Protein AF-A0A7S3AFG7-F1 (afdb_monomer)

Organism: NCBI:txid156174

pLDDT: mean 74.62, std 20.48, range [36.06, 95.44]

Secondary structure (DSSP, 8-state):
--TT-------SSSSSHHHHHHHHHHHHHH---HHHHHHHHHHH-TT----HHHHHHHHHHHHHHS-SS---S-PPPS-GGGSSSSSS---------------

Sequence (103 aa):
VAAGSRVFVHCQHGVSRSATIVMAYLMWSRSQSYEEALDCVRSCRPTINPNIGFACALLQWGAALNPPFGVGGLPPPIQVWRLQRVITSAPTSSATSGGGGGG

Foldseek 3Di:
DDPPDDDDFDDPVRAAPRLLVQLLCCCQVVVDDSVRSNVVVCVVPVRHDHDPVSSVVSNVSNCQCPPPPCPDDDRDPPPPVVPPPPPPDDPDDDPDDDDDDDD

Mean predicted aligned error: 14.08 Å

Radius of gyration: 23.99 Å; Cα contacts (8 Å, |Δi|>4): 64; chains: 1; bounding box: 39×47×74 Å

Nearest PDB structures (foldseek):
  2oud-assembly1_A  TM=9.761E-01  e=1.428E-04  Homo sapiens
  2nt2-assembly3_C  TM=9.849E-01  e=6.158E-04  Homo sapiens
  3emu-assembly1_A  TM=9.826E-01  e=4.997E-04  unclassified
  4ki9-assembly1_A  TM=9.762E-01  e=1.420E-03  Homo sapiens
  4jnb-assembly1_A  TM=9.635E-01  e=2.656E-03  Homo sapiens

Structure (mmCIF, N/CA/C/O backbone):
data_AF-A0A7S3AFG7-F1
#
_entry.id   AF-A0A7S3AFG7-F1
#
loop_
_atom_site.group_PDB
_atom_site.id
_atom_site.type_symbol
_atom_site.label_atom_id
_atom_site.label_alt_id
_atom_site.label_comp_id
_atom_site.label_asym_id
_atom_site.label_entity_id
_atom_site.label_seq_id
_atom_site.pdbx_PDB_ins_code
_atom_site.Cartn_x
_atom_site.Cartn_y
_atom_site.Cartn_z
_atom_site.occupancy
_atom_site.B_iso_or_equiv
_atom_site.auth_seq_id
_atom_site.auth_comp_id
_atom_site.auth_asym_id
_atom_site.auth_atom_id
_atom_site.pdbx_PDB_model_num
ATOM 1 N N . VAL A 1 1 ? -18.708 -1.809 -0.482 1.00 54.31 1 VAL A N 1
ATOM 2 C CA . VAL A 1 1 ? -18.413 -3.176 0.012 1.00 54.31 1 VAL A CA 1
ATOM 3 C C . VAL A 1 1 ? -19.227 -3.368 1.279 1.00 54.31 1 VAL A C 1
ATOM 5 O O . VAL A 1 1 ? -19.156 -2.492 2.131 1.00 54.31 1 VAL A O 1
ATOM 8 N N . ALA A 1 2 ? -20.068 -4.401 1.365 1.00 60.22 2 ALA A N 1
ATOM 9 C CA . ALA A 1 2 ? -20.882 -4.634 2.559 1.00 60.22 2 ALA A CA 1
ATOM 10 C C . ALA A 1 2 ? -19.991 -5.041 3.746 1.00 60.22 2 ALA A C 1
ATOM 12 O O . ALA A 1 2 ? -18.918 -5.621 3.548 1.00 60.22 2 ALA A O 1
ATOM 13 N N . ALA A 1 3 ? -20.424 -4.748 4.974 1.00 68.69 3 ALA A N 1
ATOM 14 C CA . ALA A 1 3 ? -19.725 -5.211 6.169 1.00 68.69 3 ALA A CA 1
ATOM 15 C C . ALA A 1 3 ? -19.599 -6.748 6.132 1.00 68.69 3 ALA A C 1
ATOM 17 O O . ALA A 1 3 ? -20.588 -7.450 5.938 1.00 68.69 3 ALA A O 1
ATOM 18 N N . GLY A 1 4 ? -18.370 -7.262 6.257 1.00 79.38 4 GLY A N 1
ATOM 19 C CA . GLY A 1 4 ? -18.077 -8.702 6.246 1.00 79.38 4 GLY A CA 1
ATOM 20 C C . GLY A 1 4 ? -17.721 -9.323 4.886 1.00 79.38 4 GLY A C 1
ATOM 21 O O . GLY A 1 4 ? -17.445 -10.521 4.830 1.00 79.38 4 GLY A O 1
ATOM 22 N N . SER A 1 5 ? -17.675 -8.561 3.786 1.00 83.06 5 SER A N 1
ATOM 23 C CA . SER A 1 5 ? -17.188 -9.096 2.503 1.00 83.06 5 SER A CA 1
ATOM 24 C C . SER A 1 5 ? -15.666 -9.308 2.507 1.00 83.06 5 SER A C 1
ATOM 26 O O . SER A 1 5 ? -14.911 -8.477 3.010 1.00 83.06 5 SER A O 1
ATOM 28 N N . ARG A 1 6 ? -15.202 -10.409 1.901 1.00 86.00 6 ARG A N 1
ATOM 29 C CA . ARG A 1 6 ? -13.772 -10.713 1.725 1.00 86.00 6 ARG A CA 1
ATOM 30 C C . ARG A 1 6 ? -13.310 -10.269 0.340 1.00 86.00 6 ARG A C 1
ATOM 32 O O . ARG A 1 6 ? -14.002 -10.511 -0.643 1.00 86.00 6 ARG A O 1
ATOM 39 N N . VAL A 1 7 ? -12.133 -9.652 0.264 1.00 88.81 7 VAL A N 1
ATOM 40 C CA . VAL A 1 7 ? -11.511 -9.219 -0.996 1.00 88.81 7 VAL A CA 1
ATOM 41 C C . VAL A 1 7 ? -10.259 -10.054 -1.240 1.00 88.81 7 VAL A C 1
ATOM 43 O O . VAL A 1 7 ? -9.418 -10.182 -0.352 1.00 88.81 7 VAL A O 1
ATOM 46 N N . PHE A 1 8 ? -10.130 -10.612 -2.443 1.00 89.44 8 PHE A N 1
ATOM 47 C CA . PHE A 1 8 ? -8.925 -11.309 -2.884 1.00 89.44 8 PHE A CA 1
ATOM 48 C C . PHE A 1 8 ? -8.091 -10.388 -3.778 1.00 89.44 8 PHE A C 1
ATOM 50 O O . PHE A 1 8 ? -8.588 -9.869 -4.775 1.00 89.44 8 PHE A O 1
ATOM 57 N N . VAL A 1 9 ? -6.822 -10.187 -3.424 1.00 89.44 9 VAL A N 1
ATOM 58 C CA . VAL A 1 9 ? -5.886 -9.337 -4.172 1.00 89.44 9 VAL A CA 1
ATOM 59 C C . VAL A 1 9 ? -4.735 -10.204 -4.661 1.00 89.44 9 VAL A C 1
ATOM 61 O O . VAL A 1 9 ? -4.037 -10.820 -3.857 1.00 89.44 9 VAL A O 1
ATOM 64 N N . HIS A 1 10 ? -4.499 -10.234 -5.973 1.00 91.00 10 HIS A N 1
ATOM 65 C CA . HIS A 1 10 ? -3.406 -11.008 -6.555 1.00 91.00 10 HIS A CA 1
ATOM 66 C C . HIS A 1 10 ? -2.648 -10.230 -7.632 1.00 91.00 10 HIS A C 1
ATOM 68 O O . HIS A 1 10 ? -3.108 -9.233 -8.181 1.00 91.00 10 HIS A O 1
ATOM 74 N N . CYS A 1 11 ? -1.438 -10.699 -7.917 1.00 89.00 11 CYS A N 1
ATOM 75 C CA . CYS A 1 11 ? -0.718 -10.384 -9.145 1.00 89.00 11 CYS A CA 1
ATOM 76 C C . CYS A 1 11 ? -0.250 -11.709 -9.764 1.00 89.00 11 CYS A C 1
ATOM 78 O O . CYS A 1 11 ? -0.791 -12.756 -9.418 1.00 89.00 11 CYS A O 1
ATOM 80 N N . GLN A 1 12 ? 0.743 -11.696 -10.654 1.00 87.19 12 GLN A N 1
ATOM 81 C CA . GLN A 1 12 ? 1.227 -12.935 -11.279 1.00 87.19 12 GLN A CA 1
ATOM 82 C C . GLN A 1 12 ? 1.874 -13.905 -10.273 1.00 87.19 12 GLN A C 1
ATOM 84 O O . GLN A 1 12 ? 1.577 -15.089 -10.293 1.00 87.19 12 GLN A O 1
ATOM 89 N N . HIS A 1 13 ? 2.724 -13.403 -9.369 1.00 85.88 13 HIS A N 1
ATOM 90 C CA . HIS A 1 13 ? 3.466 -14.238 -8.402 1.00 85.88 13 HIS A CA 1
ATOM 91 C C . HIS A 1 13 ? 3.086 -13.969 -6.937 1.00 85.88 13 HIS A C 1
ATOM 93 O O . HIS A 1 13 ? 3.540 -14.649 -6.017 1.00 85.88 13 HIS A O 1
ATOM 99 N N . GLY A 1 14 ? 2.282 -12.935 -6.683 1.00 85.06 14 GLY A N 1
ATOM 100 C CA . GLY A 1 14 ? 1.939 -12.534 -5.319 1.00 85.06 14 GLY A CA 1
ATOM 101 C C . GLY A 1 14 ? 3.131 -12.016 -4.500 1.00 85.06 14 GLY A C 1
ATOM 102 O O . GLY A 1 14 ? 3.121 -12.168 -3.285 1.00 85.06 14 GLY A O 1
ATOM 103 N N . VAL A 1 15 ? 4.175 -11.481 -5.148 1.00 86.31 15 VAL A N 1
ATOM 104 C CA . VAL A 1 15 ? 5.433 -11.066 -4.486 1.00 86.31 15 VAL A CA 1
ATOM 105 C C . VAL A 1 15 ? 5.543 -9.549 -4.334 1.00 86.31 15 VAL A C 1
ATOM 107 O O . VAL A 1 15 ? 5.955 -9.071 -3.284 1.00 86.31 15 VAL A O 1
ATOM 110 N N . SER A 1 16 ? 5.185 -8.796 -5.380 1.00 91.00 16 SER A N 1
ATOM 111 C CA . SER A 1 16 ? 5.507 -7.366 -5.483 1.00 91.00 16 SER A CA 1
ATOM 112 C C . SER A 1 16 ? 4.239 -6.509 -5.588 1.00 91.00 16 SER A C 1
ATOM 114 O O . SER A 1 16 ? 3.727 -6.064 -4.571 1.00 91.00 16 SER A O 1
ATOM 116 N N . ARG A 1 17 ? 3.636 -6.387 -6.781 1.00 92.19 17 ARG A N 1
ATOM 117 C CA . ARG A 1 17 ? 2.459 -5.527 -7.050 1.00 92.19 17 ARG A CA 1
ATOM 118 C C . ARG A 1 17 ? 1.298 -5.706 -6.062 1.00 92.19 17 ARG A C 1
ATOM 120 O O . ARG A 1 17 ? 0.807 -4.731 -5.508 1.00 92.19 17 ARG A O 1
ATOM 127 N N . SER A 1 18 ? 0.852 -6.944 -5.844 1.00 92.81 18 SER A N 1
ATOM 128 C CA . SER A 1 18 ? -0.265 -7.210 -4.928 1.00 92.81 18 SER A CA 1
ATOM 129 C C . SER A 1 18 ? 0.106 -6.955 -3.469 1.00 92.81 18 SER A C 1
ATOM 131 O O . SER A 1 18 ? -0.721 -6.440 -2.728 1.00 92.81 18 SER A O 1
ATOM 133 N N . ALA A 1 19 ? 1.345 -7.262 -3.069 1.00 92.81 19 ALA A N 1
ATOM 134 C CA . ALA A 1 19 ? 1.832 -6.980 -1.722 1.00 92.81 19 ALA A CA 1
ATOM 135 C C . ALA A 1 19 ? 1.874 -5.467 -1.465 1.00 92.81 19 ALA A C 1
ATOM 137 O O . ALA A 1 19 ? 1.374 -5.013 -0.445 1.00 92.81 19 ALA A O 1
ATOM 138 N N . THR A 1 20 ? 2.356 -4.682 -2.434 1.00 94.25 20 THR A N 1
ATOM 139 C CA . THR A 1 20 ? 2.386 -3.216 -2.367 1.00 94.25 20 THR A CA 1
ATOM 140 C C . THR A 1 20 ? 1.000 -2.615 -2.142 1.00 94.25 20 THR A C 1
ATOM 142 O O . THR A 1 20 ? 0.846 -1.766 -1.272 1.00 94.25 20 THR A O 1
ATOM 145 N N . ILE A 1 21 ? -0.023 -3.066 -2.878 1.00 94.12 21 ILE A N 1
ATOM 146 C CA . ILE A 1 21 ? -1.396 -2.555 -2.715 1.00 94.12 21 ILE A CA 1
ATOM 147 C C . ILE A 1 21 ? -1.943 -2.884 -1.320 1.00 94.12 21 ILE A C 1
ATOM 149 O O . ILE A 1 21 ? -2.538 -2.023 -0.674 1.00 94.12 21 ILE A O 1
ATOM 153 N N . VAL A 1 22 ? -1.721 -4.111 -0.837 1.00 94.25 22 VAL A N 1
ATOM 154 C CA . VAL A 1 22 ? -2.163 -4.524 0.503 1.00 94.25 22 VAL A CA 1
ATOM 155 C C . VAL A 1 22 ? -1.452 -3.710 1.586 1.00 94.25 22 VAL A C 1
ATOM 157 O O . VAL A 1 22 ? -2.111 -3.219 2.497 1.00 94.25 22 VAL A O 1
ATOM 160 N N . MET A 1 23 ? -0.138 -3.501 1.466 1.00 94.62 23 MET A N 1
ATOM 161 C CA . MET A 1 23 ? 0.628 -2.673 2.402 1.00 94.62 23 MET A CA 1
ATOM 162 C C . MET A 1 23 ? 0.126 -1.226 2.422 1.00 94.62 23 MET A C 1
ATOM 164 O O . MET A 1 23 ? -0.150 -0.704 3.495 1.00 94.62 23 MET A O 1
ATOM 168 N N . ALA A 1 24 ? -0.074 -0.599 1.257 1.00 94.12 24 ALA A N 1
ATOM 169 C CA . ALA A 1 24 ? -0.597 0.768 1.171 1.00 94.12 24 ALA A CA 1
ATOM 170 C C . ALA A 1 24 ? -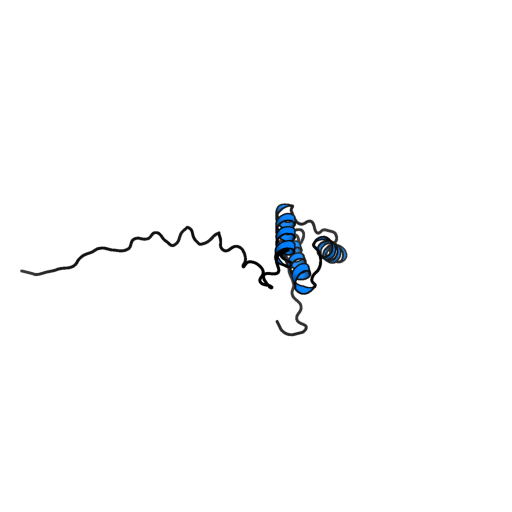1.971 0.907 1.850 1.00 94.12 24 ALA A C 1
ATOM 172 O O . ALA A 1 24 ? -2.227 1.888 2.552 1.00 94.12 24 ALA A O 1
ATOM 173 N N . TYR A 1 25 ? -2.838 -0.096 1.673 1.00 94.06 25 TYR A N 1
ATOM 174 C CA . TYR A 1 25 ? -4.141 -0.148 2.328 1.00 94.06 25 TYR A CA 1
ATOM 175 C C . TYR A 1 25 ? -4.024 -0.287 3.850 1.00 94.06 25 TYR A C 1
ATOM 177 O O . TYR A 1 25 ? -4.759 0.378 4.575 1.00 94.06 25 TYR A O 1
ATOM 185 N N . LEU A 1 26 ? -3.109 -1.122 4.350 1.00 92.62 26 LEU A N 1
ATOM 186 C CA . LEU A 1 26 ? -2.864 -1.271 5.788 1.00 92.62 26 LEU A CA 1
ATOM 187 C C . LEU A 1 26 ? -2.332 0.027 6.407 1.00 92.62 26 LEU A C 1
ATOM 189 O O . LEU A 1 26 ? -2.865 0.476 7.419 1.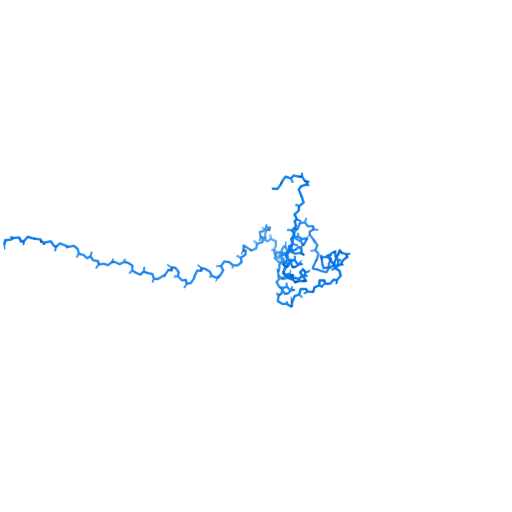00 92.62 26 LEU A O 1
ATOM 193 N N . MET A 1 27 ? -1.366 0.673 5.748 1.00 92.69 27 MET A N 1
ATOM 194 C CA . MET A 1 27 ? -0.830 1.970 6.170 1.00 92.69 27 MET A CA 1
ATOM 195 C C . MET A 1 27 ? -1.935 3.032 6.271 1.00 92.69 27 MET A C 1
ATOM 197 O O . MET A 1 27 ? -1.994 3.766 7.249 1.00 92.69 27 MET A O 1
ATOM 201 N N . TRP A 1 28 ? -2.856 3.081 5.301 1.00 91.62 28 TRP A N 1
ATOM 202 C CA . TRP A 1 28 ? -3.958 4.051 5.294 1.00 91.62 28 TRP A CA 1
ATOM 203 C C . TRP A 1 28 ? -5.085 3.723 6.280 1.00 91.62 28 TRP A C 1
ATOM 205 O O . TRP A 1 28 ? -5.552 4.598 6.999 1.00 91.62 28 TRP A O 1
ATOM 215 N N . SER A 1 29 ? -5.542 2.470 6.319 1.00 90.25 29 SER A N 1
ATOM 216 C CA . SER A 1 29 ? -6.727 2.077 7.099 1.00 90.25 29 SER A CA 1
ATOM 217 C C . SER A 1 29 ? -6.446 1.855 8.584 1.00 90.25 29 SER A C 1
ATOM 219 O O . SER A 1 29 ? -7.366 1.943 9.395 1.00 90.25 29 SER A O 1
ATOM 221 N N . ARG A 1 30 ? -5.198 1.533 8.941 1.00 89.75 30 ARG A N 1
ATOM 222 C CA . ARG A 1 30 ? -4.779 1.217 10.316 1.00 89.75 30 ARG A CA 1
ATOM 223 C C . ARG A 1 30 ? -3.693 2.154 10.842 1.00 89.75 30 ARG A C 1
ATOM 225 O O . ARG A 1 30 ? -3.166 1.891 11.917 1.00 89.75 30 ARG A O 1
ATOM 232 N N . SER A 1 31 ? -3.349 3.204 10.093 1.00 89.62 31 SER A N 1
ATOM 233 C CA . SER A 1 31 ? -2.278 4.152 10.435 1.00 89.62 31 SER A CA 1
ATOM 234 C C . SER A 1 31 ? -0.935 3.474 10.735 1.00 89.62 31 SER A C 1
ATOM 236 O O . SER A 1 31 ? -0.194 3.925 11.603 1.00 89.62 31 SER A O 1
ATOM 238 N N . GLN A 1 32 ? -0.641 2.370 10.043 1.00 91.31 32 GLN A N 1
ATOM 239 C CA . GLN A 1 32 ? 0.585 1.597 10.248 1.00 91.31 32 GLN A CA 1
ATOM 240 C C . GLN A 1 32 ? 1.775 2.216 9.511 1.00 91.31 32 GLN A C 1
ATOM 242 O O . GLN A 1 32 ? 1.622 2.767 8.415 1.00 91.31 32 GLN A O 1
ATOM 247 N N . SER A 1 33 ? 2.972 2.064 10.081 1.00 92.62 33 SER A N 1
ATOM 248 C CA . SER A 1 33 ? 4.222 2.401 9.399 1.00 92.62 33 SER A CA 1
ATOM 249 C C . SER A 1 33 ? 4.488 1.455 8.220 1.00 92.62 33 SER A C 1
ATOM 251 O O . SER A 1 33 ? 3.849 0.407 8.063 1.00 92.62 33 SER A O 1
ATOM 253 N N . TYR A 1 34 ? 5.449 1.818 7.366 1.00 92.56 34 TYR A N 1
ATOM 254 C CA . TYR A 1 34 ? 5.885 0.949 6.272 1.00 92.56 34 TYR A CA 1
ATOM 255 C C . TYR A 1 34 ? 6.374 -0.411 6.793 1.00 92.56 34 TYR A C 1
ATOM 257 O O . TYR A 1 34 ? 6.019 -1.452 6.242 1.00 92.56 34 TYR A O 1
ATOM 265 N N . GLU A 1 35 ? 7.158 -0.393 7.867 1.00 94.00 35 GLU A N 1
ATOM 266 C CA . GLU A 1 35 ? 7.742 -1.562 8.519 1.00 94.00 35 GLU A CA 1
ATOM 267 C C . GLU A 1 35 ? 6.650 -2.440 9.135 1.00 94.00 35 GLU A C 1
ATOM 269 O O . GLU A 1 35 ? 6.596 -3.635 8.856 1.00 94.00 35 GLU A O 1
ATOM 274 N N . GLU A 1 36 ? 5.710 -1.845 9.874 1.00 94.56 36 GLU A N 1
ATOM 275 C CA . GLU A 1 36 ? 4.586 -2.569 10.477 1.00 94.56 36 GLU A CA 1
ATOM 276 C C . GLU A 1 36 ? 3.693 -3.228 9.419 1.00 94.56 36 GLU A C 1
ATOM 278 O O . GLU A 1 36 ? 3.280 -4.384 9.562 1.00 94.56 36 GLU A O 1
ATOM 283 N N . ALA A 1 37 ? 3.403 -2.512 8.329 1.00 94.62 37 ALA A N 1
ATOM 284 C CA . ALA A 1 37 ? 2.639 -3.056 7.216 1.00 94.62 37 ALA A CA 1
ATOM 285 C C . ALA A 1 37 ? 3.405 -4.188 6.512 1.00 94.62 37 ALA A C 1
ATOM 287 O O . ALA A 1 37 ? 2.806 -5.201 6.142 1.00 94.62 37 ALA A O 1
ATOM 288 N N . LEU A 1 38 ? 4.722 -4.047 6.343 1.00 94.00 38 LEU A N 1
ATOM 289 C CA . LEU A 1 38 ? 5.575 -5.059 5.721 1.00 94.00 38 LEU A CA 1
ATOM 290 C C . LEU A 1 38 ? 5.613 -6.339 6.555 1.00 94.00 38 LEU A C 1
ATOM 292 O O . LEU A 1 38 ? 5.424 -7.426 6.009 1.00 94.00 38 LEU A O 1
ATOM 296 N N . ASP A 1 39 ? 5.802 -6.209 7.863 1.00 95.44 39 ASP A N 1
ATOM 297 C CA . ASP A 1 39 ? 5.851 -7.335 8.791 1.00 95.44 39 ASP A CA 1
ATOM 298 C C . ASP A 1 39 ? 4.489 -8.020 8.908 1.00 95.44 39 ASP A C 1
ATOM 300 O O . ASP A 1 39 ? 4.407 -9.252 8.878 1.00 95.44 39 ASP A O 1
ATOM 304 N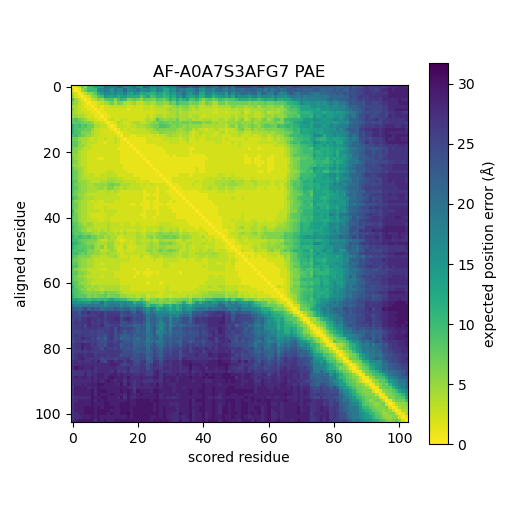 N . CYS A 1 40 ? 3.398 -7.246 8.910 1.00 94.25 40 CYS A N 1
ATOM 305 C CA . CYS A 1 40 ? 2.045 -7.790 8.867 1.00 94.25 40 CYS A CA 1
ATOM 306 C C . CYS A 1 40 ? 1.834 -8.665 7.622 1.00 94.25 40 CYS A C 1
ATOM 308 O O . CYS A 1 40 ? 1.427 -9.823 7.745 1.00 94.25 40 CYS A O 1
ATOM 310 N N . VAL A 1 41 ? 2.169 -8.174 6.423 1.00 93.06 41 VAL A N 1
ATOM 311 C CA . VAL A 1 41 ? 1.991 -8.963 5.191 1.00 93.06 41 VAL A CA 1
ATOM 312 C C . VAL A 1 41 ? 2.981 -10.135 5.131 1.00 93.06 41 VAL A C 1
ATOM 314 O O . VAL A 1 41 ? 2.600 -11.216 4.678 1.00 93.06 41 VAL A O 1
ATOM 317 N N . ARG A 1 42 ? 4.215 -9.983 5.639 1.00 94.12 42 ARG A N 1
ATOM 318 C CA . ARG A 1 42 ? 5.204 -11.076 5.733 1.00 94.12 42 ARG A CA 1
ATOM 319 C C . ARG A 1 42 ? 4.740 -12.205 6.639 1.00 94.12 42 ARG A C 1
ATOM 321 O O . ARG A 1 42 ? 4.954 -13.363 6.288 1.00 94.12 42 ARG A O 1
ATOM 328 N N . SER A 1 43 ? 4.070 -11.887 7.748 1.00 94.06 43 SER A N 1
ATOM 329 C CA . SER A 1 43 ? 3.516 -12.896 8.658 1.00 94.06 43 SER A CA 1
ATOM 330 C C . SER A 1 43 ? 2.497 -13.809 7.962 1.00 94.06 43 SER A C 1
ATOM 332 O O . SER A 1 43 ? 2.437 -15.003 8.241 1.00 94.06 43 SER A O 1
ATOM 334 N N . CYS A 1 44 ? 1.743 -13.274 6.994 1.00 89.94 44 CYS A N 1
ATOM 335 C CA . CYS A 1 44 ? 0.797 -14.044 6.187 1.00 89.94 44 CYS A CA 1
ATOM 336 C C . CYS A 1 44 ? 1.445 -14.687 4.950 1.00 89.94 44 CYS A C 1
ATOM 338 O O . CYS A 1 44 ? 0.998 -15.738 4.490 1.00 89.94 44 CYS A O 1
ATOM 340 N N . ARG A 1 45 ? 2.464 -14.044 4.366 1.00 89.94 45 ARG A N 1
ATOM 341 C CA . ARG A 1 45 ? 3.162 -14.504 3.160 1.00 89.94 45 ARG A CA 1
ATOM 342 C C . ARG A 1 45 ? 4.650 -14.121 3.216 1.00 89.94 45 ARG A C 1
ATOM 344 O O . ARG A 1 45 ? 5.020 -13.039 2.764 1.00 89.94 45 ARG A O 1
ATOM 351 N N . PRO A 1 46 ? 5.536 -15.025 3.665 1.00 90.88 46 PRO A N 1
ATOM 352 C CA . PRO A 1 46 ? 6.965 -14.730 3.820 1.00 90.88 46 PRO A CA 1
ATOM 353 C C . PRO A 1 46 ? 7.692 -14.380 2.514 1.00 90.88 46 PRO A C 1
ATOM 355 O O . PRO A 1 46 ? 8.719 -13.713 2.530 1.00 90.88 46 PRO A O 1
ATOM 358 N N . THR A 1 47 ? 7.158 -14.805 1.364 1.00 90.31 47 THR A N 1
ATOM 359 C CA . THR A 1 47 ? 7.778 -14.609 0.043 1.00 90.31 47 THR A CA 1
ATOM 360 C C . THR A 1 47 ? 7.572 -13.2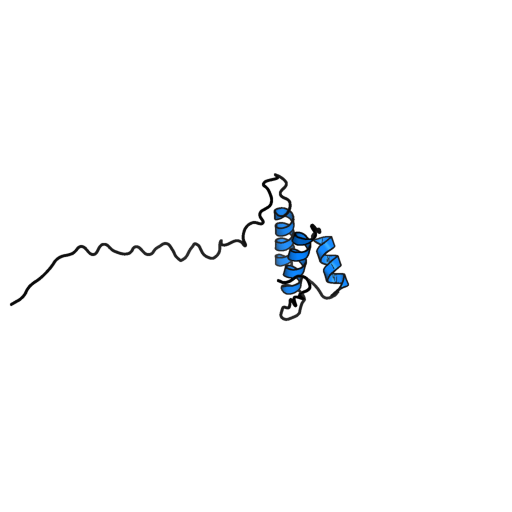11 -0.543 1.00 90.31 47 THR A C 1
ATOM 362 O O . THR A 1 47 ? 7.890 -13.002 -1.714 1.00 90.31 47 THR A O 1
ATOM 365 N N . ILE A 1 48 ? 6.957 -12.269 0.182 1.00 89.81 48 ILE A N 1
ATOM 366 C CA . ILE A 1 48 ? 6.777 -10.917 -0.351 1.00 89.81 48 ILE A CA 1
ATOM 367 C C . ILE A 1 48 ? 8.114 -10.189 -0.453 1.00 89.81 48 ILE A C 1
ATOM 369 O O . ILE A 1 48 ? 8.947 -10.221 0.452 1.00 89.81 48 ILE A O 1
ATOM 373 N N . ASN A 1 49 ? 8.292 -9.498 -1.570 1.00 89.25 49 ASN A N 1
ATOM 374 C CA . ASN A 1 49 ? 9.460 -8.681 -1.829 1.00 89.25 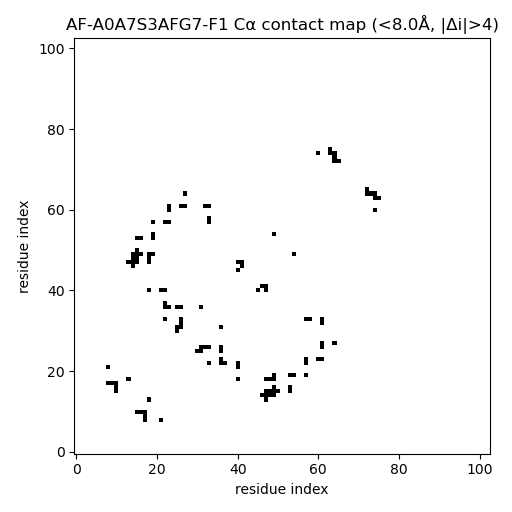49 ASN A CA 1
ATOM 375 C C . ASN A 1 49 ? 9.058 -7.556 -2.799 1.00 89.25 49 ASN A C 1
ATOM 377 O O . ASN A 1 49 ? 9.147 -7.719 -4.027 1.00 89.25 49 ASN A O 1
ATOM 381 N N . PRO A 1 50 ? 8.498 -6.441 -2.291 1.00 85.94 50 PRO A N 1
ATOM 382 C CA . PRO A 1 50 ? 8.235 -5.281 -3.128 1.00 85.94 50 PRO A CA 1
ATOM 383 C C . PRO A 1 50 ? 9.548 -4.801 -3.760 1.00 85.94 50 PRO A C 1
ATOM 385 O O . PRO A 1 50 ? 10.582 -4.741 -3.106 1.00 85.94 50 PRO A O 1
ATOM 388 N N . ASN A 1 51 ? 9.517 -4.477 -5.055 1.00 90.50 51 ASN A N 1
ATOM 389 C CA . ASN A 1 51 ? 10.679 -3.891 -5.723 1.00 90.50 51 ASN A CA 1
ATOM 390 C C . ASN A 1 51 ? 10.989 -2.518 -5.096 1.00 90.50 51 ASN A C 1
ATOM 392 O O . ASN A 1 51 ? 10.076 -1.850 -4.611 1.00 90.50 51 ASN A O 1
ATOM 396 N N . ILE A 1 52 ? 12.237 -2.057 -5.175 1.00 90.44 52 ILE A N 1
ATOM 397 C CA . ILE A 1 52 ? 12.687 -0.772 -4.631 1.00 90.44 52 ILE A CA 1
ATOM 398 C C . ILE A 1 52 ? 11.817 0.404 -5.090 1.00 90.44 52 ILE A C 1
ATOM 400 O O . ILE A 1 52 ? 11.466 1.255 -4.283 1.00 90.44 52 ILE A O 1
ATOM 404 N N . GLY A 1 53 ? 11.362 0.411 -6.349 1.00 92.25 53 GLY A N 1
ATOM 405 C CA . GLY A 1 53 ? 10.444 1.441 -6.846 1.00 92.25 53 GLY A CA 1
ATOM 406 C C . GLY A 1 53 ? 9.100 1.462 -6.106 1.00 92.25 53 GLY A C 1
ATOM 407 O O . GLY A 1 53 ? 8.565 2.532 -5.829 1.00 92.25 53 GLY A O 1
ATOM 408 N N . PHE A 1 54 ? 8.574 0.293 -5.727 1.00 92.00 54 PHE A N 1
ATOM 409 C CA . PHE A 1 54 ? 7.359 0.197 -4.918 1.00 92.00 54 PHE A CA 1
ATOM 410 C C . PHE A 1 54 ? 7.610 0.519 -3.448 1.00 92.00 54 PHE A C 1
ATOM 412 O O . PHE A 1 54 ? 6.752 1.134 -2.827 1.00 92.00 54 PHE A O 1
ATOM 419 N N . ALA A 1 55 ? 8.771 0.151 -2.902 1.00 91.50 55 ALA A N 1
ATOM 420 C CA . ALA A 1 55 ? 9.158 0.552 -1.553 1.00 91.50 55 ALA A CA 1
ATOM 421 C C . ALA A 1 55 ? 9.243 2.084 -1.443 1.00 91.50 55 ALA A C 1
ATOM 423 O O . ALA A 1 55 ? 8.613 2.668 -0.568 1.00 91.50 55 ALA A O 1
ATOM 424 N N . CYS A 1 56 ? 9.904 2.754 -2.394 1.00 91.00 56 CYS A N 1
ATOM 425 C CA . CYS A 1 56 ? 9.939 4.218 -2.457 1.00 91.00 56 CYS A CA 1
ATOM 426 C C . CYS A 1 56 ? 8.536 4.826 -2.581 1.00 91.00 56 CYS A C 1
ATOM 428 O O . CYS A 1 56 ? 8.224 5.788 -1.883 1.00 91.00 56 CYS A O 1
ATOM 430 N N . ALA A 1 57 ? 7.674 4.257 -3.431 1.00 91.69 57 ALA A N 1
ATOM 431 C CA . ALA A 1 57 ? 6.293 4.718 -3.562 1.00 91.69 57 ALA A CA 1
ATOM 432 C C . ALA A 1 57 ? 5.494 4.554 -2.255 1.00 91.69 57 ALA A C 1
ATOM 434 O O . ALA A 1 57 ? 4.698 5.425 -1.918 1.00 91.69 57 ALA A O 1
ATOM 435 N N . LEU A 1 58 ? 5.725 3.477 -1.497 1.00 92.56 58 LEU A N 1
ATOM 436 C CA . LEU A 1 58 ? 5.094 3.252 -0.194 1.00 92.56 58 LEU A CA 1
ATOM 437 C C . LEU A 1 58 ? 5.610 4.209 0.885 1.00 92.56 58 LEU A C 1
ATOM 439 O O . LEU A 1 58 ? 4.821 4.688 1.691 1.00 92.56 58 LEU A O 1
ATOM 443 N N . LEU A 1 59 ? 6.901 4.536 0.886 1.00 91.25 59 LEU A N 1
ATOM 444 C CA . LEU A 1 59 ? 7.453 5.540 1.799 1.00 91.25 59 LEU A CA 1
ATOM 445 C C . LEU A 1 59 ? 6.881 6.935 1.503 1.00 91.25 59 LEU A C 1
ATOM 447 O O . LEU A 1 59 ? 6.458 7.636 2.420 1.00 91.25 59 LEU A O 1
ATOM 451 N N . GLN A 1 60 ? 6.789 7.311 0.222 1.00 90.06 60 GLN A N 1
ATOM 452 C CA . GLN A 1 60 ? 6.126 8.553 -0.198 1.00 90.06 60 GLN A CA 1
ATOM 453 C C . GLN A 1 60 ? 4.641 8.559 0.177 1.00 90.06 60 GLN A C 1
ATOM 455 O O . GLN A 1 60 ? 4.128 9.579 0.630 1.00 90.06 60 GLN A O 1
ATOM 460 N N . TRP A 1 61 ? 3.959 7.420 0.024 1.00 89.75 61 TRP A N 1
ATOM 461 C CA . TRP A 1 61 ? 2.578 7.243 0.463 1.00 89.75 61 TRP A CA 1
ATOM 462 C C . TRP A 1 61 ? 2.436 7.467 1.969 1.00 89.75 61 TRP A C 1
ATOM 464 O O . TRP A 1 61 ? 1.614 8.277 2.378 1.00 89.75 61 TRP A O 1
ATOM 474 N N . GLY A 1 62 ? 3.274 6.828 2.789 1.00 89.81 62 GLY A N 1
ATOM 475 C CA . GLY A 1 62 ? 3.265 7.003 4.244 1.00 89.81 62 GLY A CA 1
ATOM 476 C C . GLY A 1 62 ? 3.486 8.455 4.667 1.00 89.81 62 GLY A C 1
ATOM 477 O O . GLY A 1 62 ? 2.748 8.969 5.503 1.00 89.81 62 GLY A O 1
ATOM 478 N N . ALA A 1 63 ? 4.432 9.151 4.032 1.00 87.12 63 ALA A N 1
ATOM 479 C CA . ALA A 1 63 ? 4.656 10.577 4.272 1.00 87.12 63 ALA A CA 1
ATOM 480 C C . ALA A 1 63 ? 3.447 11.443 3.871 1.00 87.12 63 ALA A C 1
ATOM 482 O O . ALA A 1 63 ? 3.129 12.416 4.549 1.00 87.12 63 ALA A O 1
ATOM 483 N N . ALA A 1 64 ? 2.746 11.085 2.792 1.00 84.31 64 ALA A N 1
ATOM 484 C CA . ALA A 1 64 ? 1.544 11.789 2.354 1.00 84.31 64 ALA A CA 1
ATOM 485 C C . ALA A 1 64 ? 0.327 11.547 3.266 1.00 84.31 64 ALA A C 1
ATOM 487 O O . ALA A 1 64 ? -0.574 12.382 3.304 1.00 84.31 64 ALA A O 1
ATOM 488 N N . LEU A 1 65 ? 0.294 10.432 4.005 1.00 84.88 65 LEU A N 1
ATOM 489 C CA . LEU A 1 65 ? -0.751 10.153 4.995 1.00 84.88 65 LEU A CA 1
ATOM 490 C C . LEU A 1 65 ? -0.621 11.013 6.262 1.00 84.88 65 LEU A C 1
ATOM 492 O O . LEU A 1 65 ? -1.630 11.265 6.917 1.00 84.88 65 LEU A O 1
ATOM 496 N N . ASN A 1 66 ? 0.589 11.469 6.599 1.00 74.88 66 ASN A N 1
ATOM 497 C CA . ASN A 1 66 ? 0.851 12.333 7.750 1.00 74.88 66 ASN A CA 1
ATOM 498 C C . ASN A 1 66 ? 1.832 13.461 7.379 1.00 74.88 66 ASN A C 1
ATOM 500 O O . ASN A 1 66 ? 3.028 13.368 7.678 1.00 74.88 66 ASN A O 1
ATOM 504 N N . PRO A 1 67 ? 1.362 14.515 6.691 1.00 64.75 67 PRO A N 1
ATOM 505 C CA . PRO A 1 67 ? 2.231 15.606 6.288 1.00 64.75 67 PRO A CA 1
ATOM 506 C C . PRO A 1 67 ? 2.735 16.377 7.527 1.00 64.75 67 PRO A C 1
ATOM 508 O O . PRO A 1 67 ? 1.944 16.690 8.417 1.00 64.75 67 PRO A O 1
ATOM 511 N N . PRO A 1 68 ? 4.029 16.754 7.585 1.00 56.41 68 PRO A N 1
ATOM 512 C CA . PRO A 1 68 ? 4.607 17.494 8.716 1.00 56.41 68 PRO A CA 1
ATOM 513 C C . PRO A 1 68 ? 3.983 18.886 8.914 1.00 56.41 68 PRO A C 1
ATOM 515 O O . PRO A 1 68 ? 4.116 19.490 9.975 1.00 56.41 68 PRO A O 1
ATOM 518 N N . PHE A 1 69 ? 3.268 19.380 7.905 1.00 59.16 69 PHE A N 1
ATOM 519 C CA . PHE A 1 69 ? 2.385 20.530 7.997 1.00 59.16 69 PHE A CA 1
ATOM 520 C C . PHE A 1 69 ? 0.968 19.992 7.857 1.00 59.16 69 PHE A C 1
ATOM 522 O O . PHE A 1 69 ? 0.645 19.459 6.802 1.00 59.16 69 PHE A O 1
ATOM 529 N N . GLY A 1 70 ? 0.154 20.087 8.910 1.00 52.62 70 GLY A N 1
ATOM 530 C CA . GLY A 1 70 ? -1.195 19.517 9.011 1.00 52.62 70 GLY A CA 1
ATOM 531 C C . GLY A 1 70 ? -2.234 20.099 8.042 1.00 52.62 70 GLY A C 1
ATOM 532 O O . GLY A 1 70 ? -3.306 20.524 8.464 1.00 52.62 70 GLY A O 1
ATOM 533 N N . VAL A 1 71 ? -1.949 20.110 6.740 1.00 56.47 71 VAL A N 1
ATOM 534 C CA . VAL A 1 71 ? -2.957 20.218 5.689 1.00 56.47 71 VAL A CA 1
ATOM 535 C C . VAL A 1 71 ? -3.736 18.908 5.685 1.00 56.47 71 VAL A C 1
ATOM 537 O O . VAL A 1 71 ? -3.267 17.872 5.221 1.00 56.47 71 VAL A O 1
ATOM 540 N N . GLY A 1 72 ? -4.902 18.957 6.325 1.00 47.34 72 GLY A N 1
ATOM 541 C CA . GLY A 1 72 ? -5.742 17.808 6.618 1.00 47.34 72 GLY A CA 1
ATOM 542 C C . GLY A 1 72 ? -5.999 16.897 5.417 1.00 47.34 72 GLY A C 1
ATOM 543 O O . GLY A 1 72 ? -6.672 17.271 4.463 1.00 47.34 72 GLY A O 1
ATOM 544 N N . GLY A 1 73 ? -5.529 15.657 5.539 1.00 51.66 73 GLY A N 1
ATOM 545 C CA . GLY A 1 73 ? -6.380 14.486 5.336 1.00 51.66 73 GLY A CA 1
ATOM 546 C C . GLY A 1 73 ? -6.800 14.116 3.916 1.00 51.66 73 GLY A C 1
ATOM 547 O O . GLY A 1 73 ? -7.744 13.338 3.792 1.00 51.66 73 GLY A O 1
ATOM 548 N N . LEU A 1 74 ? -6.133 14.585 2.858 1.00 49.47 74 LEU A N 1
ATOM 549 C CA . LEU A 1 74 ? -6.373 14.042 1.519 1.00 49.47 74 LEU A CA 1
ATOM 550 C C . LEU A 1 74 ? -5.092 13.428 0.942 1.00 49.47 74 LEU A C 1
ATOM 552 O O . LEU A 1 74 ? -4.138 14.169 0.691 1.00 49.47 74 LEU A O 1
ATOM 556 N N . PRO A 1 75 ? -5.041 12.100 0.700 1.00 55.06 75 PRO A N 1
ATOM 557 C CA . PRO A 1 75 ? -3.951 11.533 -0.077 1.00 55.06 75 PRO A CA 1
ATOM 558 C C . PRO A 1 75 ? -3.924 12.246 -1.436 1.00 55.06 75 PRO A C 1
ATOM 560 O O . PRO A 1 75 ? -4.995 12.462 -2.016 1.00 55.06 75 PRO A O 1
ATOM 563 N N . PRO A 1 76 ? -2.747 12.625 -1.964 1.00 51.53 76 PRO A N 1
ATOM 564 C CA . PRO A 1 76 ? -2.671 13.180 -3.303 1.00 51.53 76 PRO A CA 1
ATOM 565 C C . PRO A 1 76 ? -3.360 12.183 -4.244 1.00 51.53 76 PRO A C 1
ATOM 567 O O . PRO A 1 76 ? -3.016 10.993 -4.209 1.00 51.53 76 PRO A O 1
ATOM 570 N N . PRO A 1 77 ? -4.367 12.613 -5.030 1.00 48.28 77 PRO A N 1
ATOM 571 C CA . PRO A 1 77 ? -5.002 11.731 -5.991 1.00 48.28 77 PRO A CA 1
ATOM 572 C C . PRO A 1 77 ? -3.885 11.145 -6.841 1.00 48.28 77 PRO A C 1
ATOM 574 O O . PRO A 1 77 ? -3.030 11.896 -7.314 1.00 48.28 77 PRO A O 1
ATOM 577 N N . ILE A 1 78 ? -3.870 9.809 -6.936 1.00 47.88 78 ILE A N 1
ATOM 578 C CA . ILE A 1 78 ? -3.043 8.994 -7.835 1.00 47.88 78 ILE A CA 1
ATOM 579 C C . ILE A 1 78 ? -2.555 9.883 -8.965 1.00 47.88 78 ILE A C 1
ATOM 581 O O . ILE A 1 78 ? -3.373 10.288 -9.780 1.00 47.88 78 ILE A O 1
ATOM 585 N N . GLN A 1 79 ? -1.276 10.255 -8.934 1.00 42.22 79 GLN A N 1
ATOM 586 C CA . GLN A 1 79 ? -0.668 11.258 -9.802 1.00 42.22 79 G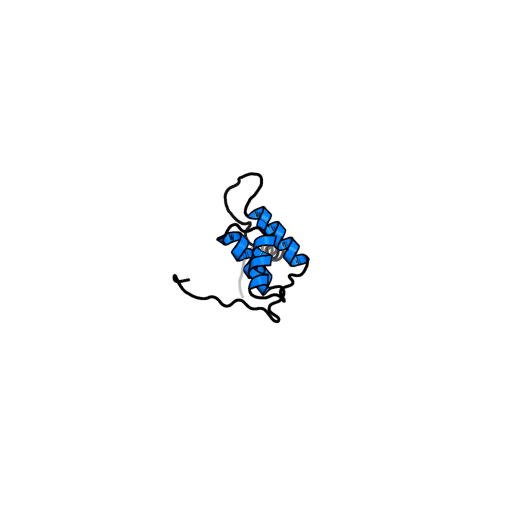LN A CA 1
ATOM 587 C C . GLN A 1 79 ? -1.217 11.165 -11.246 1.00 42.22 79 GLN A C 1
ATOM 589 O O . GLN A 1 79 ? -0.713 10.399 -12.066 1.00 42.22 79 GLN A O 1
ATOM 594 N N . VAL A 1 80 ? -2.236 11.979 -11.568 1.00 42.78 80 VAL A N 1
ATOM 595 C CA . VAL A 1 80 ? -2.867 12.130 -12.901 1.00 42.78 80 VAL A CA 1
ATOM 596 C C . VAL A 1 80 ? -1.911 12.842 -13.882 1.00 42.78 80 VAL A C 1
ATOM 598 O O . VAL A 1 80 ? -2.270 13.204 -14.997 1.00 42.78 80 VAL A O 1
ATOM 601 N N . TRP A 1 81 ? -0.624 12.961 -13.548 1.00 43.47 81 TRP A N 1
ATOM 602 C CA . TRP A 1 81 ? 0.403 13.582 -14.389 1.00 43.47 81 TRP A CA 1
ATOM 603 C C . TRP A 1 81 ? 0.700 12.839 -15.699 1.00 43.47 81 TRP A C 1
ATOM 605 O O . TRP A 1 81 ? 1.484 13.333 -16.506 1.00 43.47 81 TRP A O 1
ATOM 615 N N . ARG A 1 82 ? 0.079 11.678 -15.965 1.00 44.12 82 ARG A N 1
ATOM 616 C CA . ARG A 1 82 ? 0.261 10.948 -17.232 1.00 44.12 82 ARG A CA 1
ATOM 617 C C . ARG A 1 82 ? -0.791 11.231 -18.313 1.00 44.12 82 ARG A C 1
ATOM 619 O O . ARG A 1 82 ? -0.653 10.691 -19.404 1.00 44.12 82 ARG A O 1
ATOM 626 N N . LEU A 1 83 ? -1.804 12.068 -18.063 1.00 42.44 83 LEU A N 1
ATOM 627 C CA . LEU A 1 83 ? -2.913 12.279 -19.016 1.00 42.44 83 LEU A CA 1
ATOM 628 C C . LEU A 1 83 ? -3.277 13.747 -19.308 1.00 42.44 83 LEU A C 1
ATOM 630 O O . LEU A 1 83 ? -4.321 14.008 -19.894 1.00 42.44 83 LEU A O 1
ATOM 634 N N . GLN A 1 84 ? -2.409 14.714 -18.996 1.00 42.91 84 GLN A N 1
ATOM 635 C CA . GLN A 1 84 ? -2.593 16.122 -19.401 1.00 42.91 84 GLN A CA 1
ATOM 636 C C . GLN A 1 84 ? -1.468 16.656 -20.300 1.00 42.91 84 GLN A C 1
ATOM 638 O O . GLN A 1 84 ? -1.056 17.806 -20.187 1.00 42.91 84 GLN A O 1
ATOM 643 N N . ARG A 1 85 ? -0.966 15.843 -21.239 1.00 41.41 85 ARG A N 1
ATOM 644 C CA . ARG A 1 85 ? -0.066 16.361 -22.290 1.00 41.41 85 ARG A CA 1
ATOM 645 C C . ARG A 1 85 ? -0.396 15.950 -23.726 1.00 41.41 85 ARG A C 1
ATOM 647 O O . ARG A 1 85 ? 0.396 16.238 -24.611 1.00 41.41 85 ARG A O 1
ATOM 654 N N . VAL A 1 86 ? -1.549 15.317 -23.972 1.00 50.78 86 VAL A N 1
ATOM 655 C CA . VAL A 1 86 ? -1.943 14.884 -25.334 1.00 50.78 86 VAL A CA 1
ATOM 656 C C . VAL A 1 86 ? -3.293 15.455 -25.802 1.00 50.78 86 VAL A C 1
ATOM 658 O O . VAL A 1 86 ? -3.578 15.407 -26.989 1.00 50.78 86 VAL A O 1
ATOM 661 N N . ILE A 1 87 ? -4.115 16.060 -24.933 1.00 50.00 87 ILE A N 1
ATOM 662 C CA . ILE A 1 87 ? -5.497 16.435 -25.311 1.00 50.00 87 ILE A CA 1
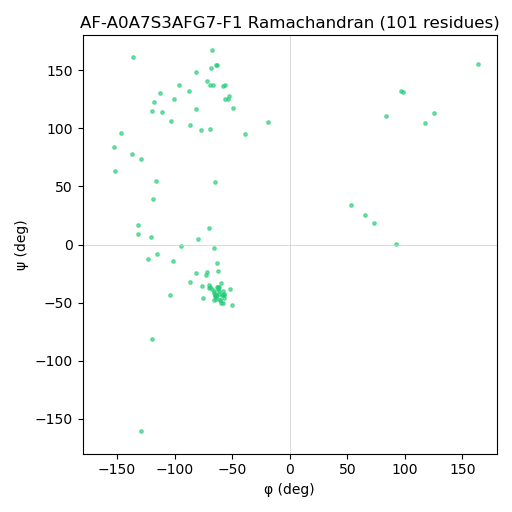ATOM 663 C C . ILE A 1 87 ? -5.674 17.935 -25.645 1.00 50.00 87 ILE A C 1
ATOM 665 O O . ILE A 1 87 ? -6.640 18.288 -26.311 1.00 50.00 87 ILE A O 1
ATOM 669 N N . THR A 1 88 ? -4.728 18.825 -25.311 1.00 48.12 88 THR A N 1
ATOM 670 C CA . THR A 1 88 ? -4.919 20.285 -25.498 1.00 48.12 88 THR A CA 1
ATOM 671 C C . THR A 1 88 ? -3.956 20.936 -26.494 1.00 48.12 88 THR A C 1
ATOM 673 O O . THR A 1 88 ? -3.299 21.925 -26.182 1.00 48.12 88 THR A O 1
ATOM 676 N N . SER A 1 89 ? -3.896 20.424 -27.724 1.00 44.75 89 SER A N 1
ATOM 677 C CA . SER A 1 89 ? -3.508 21.254 -28.876 1.00 44.75 89 SER A CA 1
ATOM 678 C C . SER A 1 89 ? -4.139 20.741 -30.171 1.00 44.75 89 SER A C 1
ATOM 680 O O . SER A 1 89 ? -3.448 20.329 -31.099 1.00 44.75 89 SER A O 1
ATOM 682 N N . ALA A 1 90 ? -5.469 20.766 -30.232 1.00 49.62 90 ALA A N 1
ATOM 683 C CA . ALA A 1 90 ? -6.174 20.878 -31.502 1.00 49.62 90 ALA A CA 1
ATOM 684 C C . ALA A 1 90 ? -6.665 22.329 -31.633 1.00 49.62 90 ALA A C 1
ATOM 686 O O . ALA A 1 90 ? -7.602 22.706 -30.930 1.00 49.62 90 ALA A O 1
ATOM 687 N N . PRO A 1 91 ? -6.057 23.175 -32.482 1.00 50.00 91 PRO A N 1
ATOM 688 C CA . PRO A 1 91 ? -6.729 24.376 -32.941 1.00 50.00 91 PRO A CA 1
ATOM 689 C C . PRO A 1 91 ? -7.751 23.966 -34.008 1.00 50.00 91 PRO A C 1
ATOM 691 O O . PRO A 1 91 ? -7.412 23.748 -35.170 1.00 50.00 91 PRO A O 1
ATOM 694 N N . THR A 1 92 ? -9.014 23.830 -33.610 1.00 54.00 92 THR A N 1
ATOM 695 C CA . THR A 1 92 ? -10.135 23.813 -34.552 1.00 54.00 92 THR A CA 1
ATOM 696 C C . THR A 1 92 ? -10.517 25.240 -34.937 1.00 54.00 92 THR A C 1
ATOM 698 O O . THR A 1 92 ? -11.016 25.996 -34.109 1.00 54.00 92 THR A O 1
ATOM 701 N N . SER A 1 93 ? -10.350 25.510 -36.234 1.00 52.06 93 SER A N 1
ATOM 702 C CA . SER A 1 93 ? -11.279 26.251 -37.099 1.00 52.06 93 SER A CA 1
ATOM 703 C C . SER A 1 93 ? -11.243 27.785 -37.107 1.00 52.06 93 SER A C 1
ATOM 705 O O . SER A 1 93 ? -11.802 28.450 -36.243 1.00 52.06 93 SER A O 1
ATOM 707 N N . SER A 1 94 ? -10.789 28.331 -38.237 1.00 53.50 94 SER A N 1
ATOM 708 C CA . SER A 1 94 ? -11.377 29.531 -38.847 1.00 53.50 94 SER A CA 1
ATOM 709 C C . SER A 1 94 ? -11.671 29.269 -40.331 1.00 53.50 94 SER A C 1
ATOM 711 O O . SER A 1 94 ? -10.982 29.736 -41.232 1.00 53.50 94 SER A O 1
ATOM 713 N N . ALA A 1 95 ? -12.717 28.480 -40.585 1.00 52.75 95 ALA A N 1
ATOM 714 C CA . ALA A 1 95 ? -13.419 28.506 -41.862 1.00 52.75 95 ALA A CA 1
ATOM 715 C C . ALA A 1 95 ? -14.479 29.611 -41.772 1.00 52.75 95 ALA A C 1
ATOM 717 O O . ALA A 1 95 ? -15.506 29.435 -41.116 1.00 52.75 95 ALA A O 1
ATOM 718 N N . THR A 1 96 ? -14.202 30.761 -42.386 1.00 57.03 96 THR A N 1
ATOM 719 C CA . THR A 1 96 ? -15.194 31.822 -42.578 1.00 57.03 96 THR A CA 1
ATOM 720 C C . THR A 1 96 ? -15.961 31.569 -43.876 1.00 57.03 96 THR A C 1
ATOM 722 O O . THR A 1 96 ? -15.400 31.254 -44.920 1.00 57.03 96 THR A O 1
ATOM 725 N N . SER A 1 97 ? -17.271 31.681 -43.717 1.00 50.12 97 SER A N 1
ATOM 726 C CA . SER A 1 97 ? -18.436 31.435 -44.565 1.00 50.12 97 SER A CA 1
ATOM 727 C C . SER A 1 97 ? -18.615 32.273 -45.845 1.00 50.12 97 SER A C 1
ATOM 729 O O . SER A 1 97 ? -18.306 33.461 -45.841 1.00 50.12 97 SER A O 1
ATOM 731 N N . GLY A 1 98 ? -19.337 31.679 -46.817 1.00 45.12 98 GLY A N 1
ATOM 732 C CA . GLY A 1 98 ? -20.243 32.331 -47.797 1.00 45.12 98 GLY A CA 1
ATOM 733 C C . GLY A 1 98 ? -19.797 32.149 -49.257 1.00 45.12 98 GLY A C 1
ATOM 734 O O . GLY A 1 98 ? -18.781 32.717 -49.624 1.00 45.12 98 GLY A O 1
ATOM 735 N N . GLY A 1 99 ? -20.390 31.303 -50.120 1.00 43.28 99 GLY A N 1
ATOM 736 C CA . GLY A 1 99 ? -21.795 31.221 -50.590 1.00 43.28 99 GLY A CA 1
ATOM 737 C C . GLY A 1 99 ? -21.901 31.960 -51.948 1.00 43.28 99 GLY 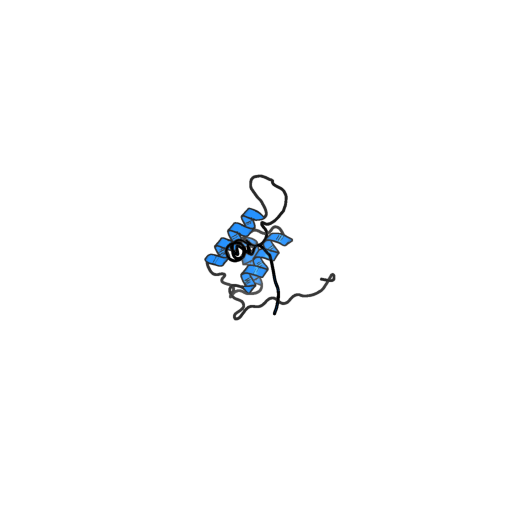A C 1
ATOM 738 O O . GLY A 1 99 ? -21.375 33.056 -52.035 1.00 43.28 99 GLY A O 1
ATOM 739 N N . GLY A 1 100 ? -22.484 31.519 -53.070 1.00 44.12 100 GLY A N 1
ATOM 740 C CA . GLY A 1 100 ? -23.281 30.372 -53.522 1.00 44.12 100 GLY A CA 1
ATOM 741 C C . GLY A 1 100 ? -23.960 30.758 -54.868 1.00 44.12 100 GLY A C 1
ATOM 742 O O . GLY A 1 100 ? -24.182 31.943 -55.098 1.00 44.12 100 GLY A O 1
ATOM 743 N N . GLY A 1 101 ? -24.312 29.777 -55.718 1.00 42.16 101 GLY A N 1
ATOM 744 C CA . GLY A 1 101 ? -25.183 29.912 -56.916 1.00 42.16 101 GLY A CA 1
ATOM 745 C C . GLY A 1 101 ? -24.428 30.051 -58.252 1.00 42.16 101 GLY A C 1
ATOM 746 O O . GLY A 1 101 ? -23.497 30.834 -58.338 1.00 42.16 101 GLY A O 1
ATOM 747 N N . GLY A 1 102 ? -24.707 29.327 -59.340 1.00 42.88 102 GLY A N 1
ATOM 748 C CA . GLY A 1 102 ? -25.900 28.589 -59.762 1.00 42.88 102 GLY A CA 1
ATOM 749 C C . GLY A 1 102 ? -26.300 29.094 -61.158 1.00 42.88 102 GLY A C 1
ATOM 750 O O . GLY A 1 102 ? -26.680 30.256 -61.274 1.00 42.88 102 GLY A O 1
ATOM 751 N N . GLY A 1 103 ? -26.185 28.247 -62.189 1.00 36.06 103 GLY A N 1
ATOM 752 C CA . GLY A 1 103 ? -26.514 28.556 -63.589 1.00 36.06 103 GLY A CA 1
ATOM 753 C C . GLY A 1 103 ? -25.770 27.660 -64.565 1.00 36.06 103 GLY A C 1
ATOM 754 O O . GLY A 1 103 ? -24.566 27.923 -64.760 1.00 36.06 103 GLY A O 1
#

InterPro domains:
  IPR000340 Dual specificity phosphatase, catalytic domain [PF00782] (3-62)
  IPR000387 Tyrosine-specific protein phosphatases domain [PS50056] (1-48)
  IPR016130 Protein-tyrosine phosphatase, active site [PS00383] (9-19)
  IPR020422 Dual specificity protein phosphatase d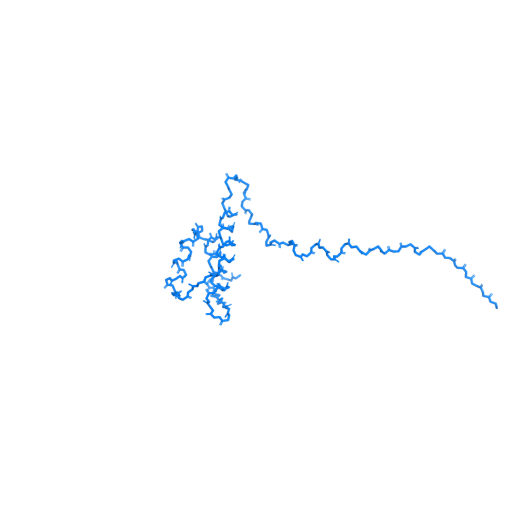omain [PS50054] (1-67)
  IPR029021 Protein-tyrosine phosphatase-like [G3DSA:3.90.190.10] (1-67)
  IPR029021 Protein-tyrosine phosphatase-like [SSF52799] (3-63)

Solvent-accessible surface area (backbone atoms only — not comparable to full-atom values): 6889 Å² total; per-residue (Å²): 133,66,93,87,69,85,84,90,80,71,50,98,82,53,24,26,74,32,45,49,54,54,32,52,48,39,26,68,77,66,70,37,50,74,65,56,22,49,51,56,50,33,76,78,38,74,75,53,55,58,49,69,72,53,49,52,51,45,53,54,48,56,46,50,73,59,47,97,61,82,73,77,87,61,68,77,70,78,79,66,84,85,72,78,84,81,79,89,81,75,88,80,80,87,83,83,83,84,89,84,89,89,135